Protein AF-A0AAE9Y564-F1 (afd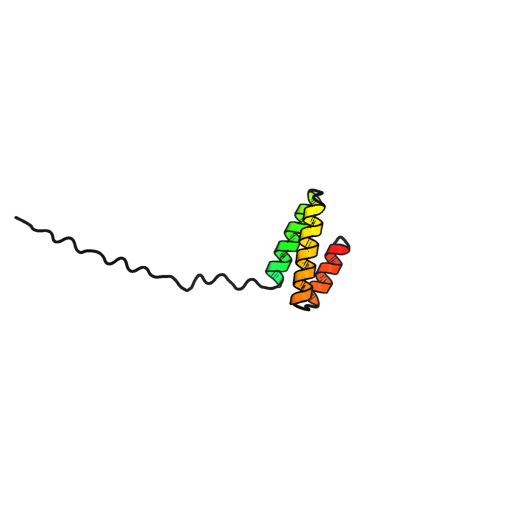b_monomer)

Organism: Rhodopseudomonas palustris (strain ATCC BAA-98 / CGA009) (NCBI:txid258594)

Structure (mmCIF, N/CA/C/O backbone):
data_AF-A0AAE9Y564-F1
#
_entry.id   AF-A0AAE9Y564-F1
#
loop_
_atom_site.group_PDB
_atom_site.id
_atom_site.type_symbol
_atom_site.label_atom_id
_atom_site.label_alt_id
_atom_site.label_comp_id
_atom_site.label_asym_id
_atom_site.label_entity_id
_atom_site.label_seq_id
_atom_site.pdbx_PDB_ins_code
_atom_site.Cartn_x
_atom_site.Cartn_y
_atom_site.Cartn_z
_atom_site.occupancy
_atom_site.B_iso_or_equiv
_atom_site.auth_seq_id
_atom_site.auth_comp_id
_atom_site.auth_asym_id
_atom_site.auth_atom_id
_atom_site.pdbx_PDB_model_num
ATOM 1 N N . MET A 1 1 ? 67.819 1.827 31.501 1.00 42.09 1 MET A N 1
ATOM 2 C CA . MET A 1 1 ? 66.665 2.741 31.340 1.00 42.09 1 MET A CA 1
ATOM 3 C C . MET A 1 1 ? 65.976 2.409 30.028 1.00 42.09 1 MET A C 1
ATOM 5 O O . MET A 1 1 ? 66.603 2.525 28.986 1.00 42.09 1 MET A O 1
ATOM 9 N N . ALA A 1 2 ? 64.750 1.888 30.097 1.00 46.50 2 ALA A N 1
ATOM 10 C CA . ALA A 1 2 ? 63.999 1.378 28.952 1.00 46.50 2 ALA A CA 1
ATOM 11 C C . ALA A 1 2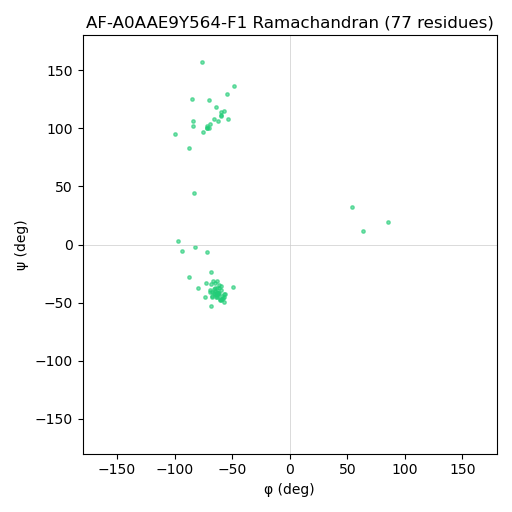 ? 63.240 2.509 28.239 1.00 46.50 2 ALA A C 1
ATOM 13 O O . ALA A 1 2 ? 62.443 3.202 28.868 1.00 46.50 2 ALA A O 1
ATOM 14 N N . ALA A 1 3 ? 63.456 2.671 26.933 1.00 49.53 3 ALA A N 1
ATOM 15 C CA . ALA A 1 3 ? 62.623 3.512 26.079 1.00 49.53 3 ALA A CA 1
ATOM 16 C C . ALA A 1 3 ? 61.636 2.609 25.329 1.00 49.53 3 ALA A C 1
ATOM 18 O O . ALA A 1 3 ? 61.965 2.004 24.311 1.00 49.53 3 ALA A O 1
ATOM 19 N N . ALA A 1 4 ? 60.429 2.466 25.874 1.00 57.09 4 ALA A N 1
ATOM 20 C CA . ALA A 1 4 ? 59.340 1.765 25.209 1.00 57.09 4 ALA A CA 1
ATOM 21 C C . ALA A 1 4 ? 58.770 2.659 24.096 1.00 57.09 4 ALA A C 1
ATOM 23 O O . ALA A 1 4 ? 57.944 3.540 24.342 1.00 57.09 4 ALA A O 1
ATOM 24 N N . THR A 1 5 ? 59.212 2.449 22.857 1.00 59.09 5 THR A N 1
ATOM 25 C CA . THR A 1 5 ? 58.624 3.111 21.689 1.00 59.09 5 THR A CA 1
ATOM 26 C C . THR A 1 5 ? 57.241 2.514 21.427 1.00 59.09 5 THR A C 1
ATOM 28 O O . THR A 1 5 ? 57.105 1.427 20.866 1.00 59.09 5 THR A O 1
ATOM 31 N N . ARG A 1 6 ? 56.196 3.227 21.866 1.00 59.66 6 ARG A N 1
ATOM 32 C CA . ARG A 1 6 ? 54.786 2.927 21.572 1.00 59.66 6 ARG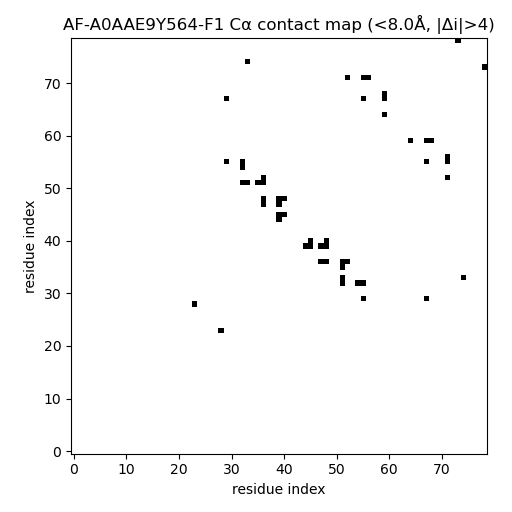 A CA 1
ATOM 33 C C . ARG A 1 6 ? 54.595 2.801 20.056 1.00 59.66 6 ARG A C 1
ATOM 35 O O . ARG A 1 6 ? 54.621 3.797 19.335 1.00 59.66 6 ARG A O 1
ATOM 42 N N . ARG A 1 7 ? 54.384 1.572 19.577 1.00 57.12 7 ARG A N 1
ATOM 43 C CA . ARG A 1 7 ? 53.945 1.290 18.205 1.00 57.12 7 ARG A CA 1
ATOM 44 C C . ARG A 1 7 ? 52.599 1.982 17.989 1.00 57.12 7 ARG A C 1
ATOM 46 O O . ARG A 1 7 ? 51.616 1.651 18.645 1.00 57.12 7 ARG A O 1
ATOM 53 N N . ARG A 1 8 ? 52.570 2.975 17.103 1.00 58.06 8 ARG A N 1
ATOM 54 C CA . ARG A 1 8 ? 51.354 3.688 16.708 1.00 58.06 8 ARG A CA 1
ATOM 55 C C . ARG A 1 8 ? 50.528 2.730 15.851 1.00 58.06 8 ARG A C 1
ATOM 57 O O . ARG A 1 8 ? 50.860 2.505 14.691 1.00 58.06 8 ARG A O 1
ATOM 64 N N . SER A 1 9 ? 49.518 2.105 16.445 1.00 59.97 9 SER A N 1
ATOM 65 C CA . SER A 1 9 ? 48.588 1.228 15.738 1.00 59.97 9 SER A CA 1
ATOM 66 C C . SER A 1 9 ? 47.897 2.039 14.641 1.00 59.97 9 SER A C 1
ATOM 68 O O . SER A 1 9 ? 47.148 2.967 14.940 1.00 59.97 9 SER A O 1
ATOM 70 N N . GLN A 1 10 ? 48.191 1.748 13.374 1.00 55.78 10 GLN A N 1
ATOM 71 C CA . GLN A 1 10 ? 47.444 2.309 12.252 1.00 55.78 10 GLN A CA 1
ATOM 72 C C . GLN A 1 10 ? 46.019 1.760 12.327 1.00 55.78 10 GLN A C 1
ATOM 74 O O . GLN A 1 10 ? 45.789 0.576 12.091 1.00 55.78 10 GLN A O 1
ATOM 79 N N . ILE A 1 11 ? 45.070 2.616 12.699 1.00 62.44 11 ILE A N 1
ATOM 80 C CA . ILE A 1 11 ? 43.646 2.302 12.628 1.00 62.44 11 ILE A CA 1
ATOM 81 C C . ILE A 1 11 ? 43.299 2.251 11.141 1.00 62.44 11 ILE A C 1
ATOM 83 O O . ILE A 1 11 ? 43.238 3.277 10.466 1.00 62.44 11 ILE A O 1
ATOM 87 N N . ARG A 1 12 ? 43.147 1.038 10.611 1.00 57.88 12 ARG A N 1
ATOM 88 C CA . ARG A 1 12 ? 42.679 0.812 9.248 1.00 57.88 12 ARG A CA 1
ATOM 89 C C . ARG A 1 12 ? 41.154 0.852 9.309 1.00 57.88 12 ARG A C 1
ATOM 91 O O . ARG A 1 12 ? 40.539 -0.093 9.787 1.00 57.88 12 ARG A O 1
ATOM 98 N N . VAL A 1 13 ? 40.558 1.970 8.901 1.00 58.84 13 VAL A N 1
ATOM 99 C CA . VAL A 1 13 ? 39.102 2.067 8.730 1.00 58.84 13 VAL A CA 1
ATOM 100 C C . VAL A 1 13 ? 38.748 1.209 7.518 1.00 58.84 13 VAL A C 1
ATOM 102 O O . VAL A 1 13 ? 39.004 1.596 6.379 1.00 58.84 13 VAL A O 1
ATOM 105 N N . VAL A 1 14 ? 38.263 -0.003 7.776 1.00 60.66 14 VAL A N 1
ATOM 106 C CA . VAL A 1 14 ? 37.652 -0.860 6.762 1.00 60.66 14 VAL A CA 1
ATOM 107 C C . VAL A 1 14 ? 36.206 -0.400 6.664 1.00 60.66 14 VAL A C 1
ATOM 109 O O . VAL A 1 14 ? 35.430 -0.605 7.591 1.00 60.66 14 VAL A O 1
ATOM 112 N N . TRP A 1 15 ? 35.869 0.295 5.581 1.00 50.69 15 TRP A N 1
ATOM 113 C CA . TRP A 1 15 ? 34.473 0.481 5.207 1.00 50.69 15 TRP A CA 1
ATOM 114 C C . TRP A 1 15 ? 33.999 -0.872 4.694 1.00 50.69 15 TRP A C 1
ATOM 116 O O . TRP A 1 15 ? 34.389 -1.272 3.595 1.00 50.69 15 TRP A O 1
ATOM 126 N N . ASP A 1 16 ? 33.261 -1.601 5.526 1.00 53.12 16 ASP A N 1
ATOM 127 C CA . ASP A 1 16 ? 32.572 -2.807 5.093 1.00 53.12 16 ASP A CA 1
ATOM 128 C C . ASP A 1 16 ? 31.568 -2.375 4.020 1.00 53.12 16 ASP A C 1
ATOM 130 O O . ASP A 1 16 ? 30.632 -1.620 4.280 1.00 53.12 16 ASP A O 1
ATOM 134 N N . ARG A 1 17 ? 31.875 -2.699 2.763 1.00 52.78 17 ARG A N 1
ATOM 135 C CA . ARG A 1 17 ? 31.101 -2.251 1.598 1.00 52.78 17 ARG A CA 1
ATOM 136 C C . ARG A 1 17 ? 29.877 -3.143 1.365 1.00 52.78 17 ARG A C 1
ATOM 138 O O . ARG A 1 17 ? 29.116 -2.863 0.442 1.00 52.78 17 ARG A O 1
ATOM 145 N N . ASP A 1 18 ? 29.717 -4.180 2.188 1.00 53.25 18 ASP A N 1
ATOM 146 C CA . ASP A 1 18 ? 28.712 -5.231 2.037 1.00 53.25 18 ASP A CA 1
ATOM 147 C C . ASP A 1 18 ? 27.412 -4.965 2.812 1.00 53.25 18 ASP A C 1
ATOM 149 O O . ASP A 1 18 ? 26.421 -5.644 2.562 1.00 53.25 18 ASP A O 1
ATOM 153 N N . ASP A 1 19 ? 27.335 -3.904 3.624 1.00 55.94 19 ASP A N 1
ATOM 154 C CA . ASP A 1 19 ?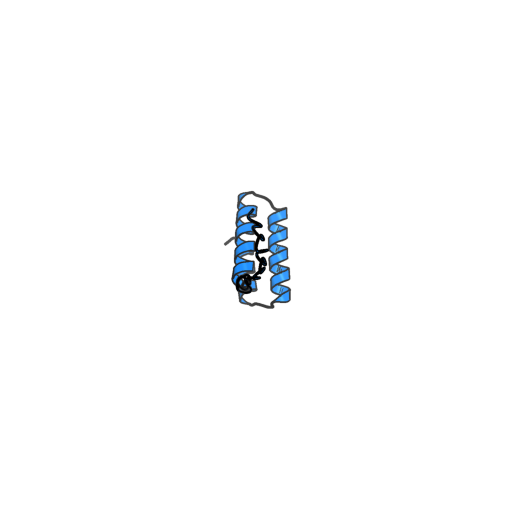 26.056 -3.373 4.128 1.00 55.94 19 ASP A CA 1
ATOM 155 C C . ASP A 1 19 ? 25.401 -2.436 3.095 1.00 55.94 19 ASP A C 1
ATOM 157 O O . ASP A 1 19 ? 24.924 -1.341 3.408 1.00 55.94 19 ASP A O 1
ATOM 161 N N . ALA A 1 20 ? 25.387 -2.837 1.821 1.00 54.62 20 ALA A N 1
ATOM 162 C CA . ALA A 1 20 ? 24.478 -2.211 0.874 1.00 54.62 20 ALA A CA 1
ATOM 163 C C . ALA A 1 20 ? 23.053 -2.548 1.347 1.00 54.62 20 ALA A C 1
ATOM 165 O O . ALA A 1 20 ? 22.723 -3.736 1.420 1.00 54.62 20 ALA A O 1
ATOM 166 N N . PRO A 1 21 ? 22.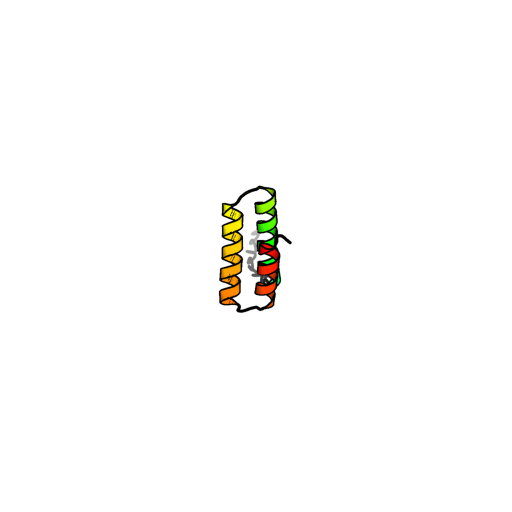209 -1.556 1.700 1.00 58.62 21 PRO A N 1
ATOM 167 C CA . PRO A 1 21 ? 20.839 -1.843 2.096 1.00 58.62 21 PRO A CA 1
ATOM 168 C C . PRO A 1 21 ? 20.192 -2.661 0.980 1.00 58.62 21 PRO A C 1
ATOM 170 O O . PRO A 1 21 ? 20.323 -2.312 -0.199 1.00 58.62 21 PRO A O 1
ATOM 173 N N . ALA A 1 22 ? 19.566 -3.781 1.352 1.00 59.72 22 ALA A N 1
ATOM 174 C CA . ALA A 1 22 ? 18.891 -4.650 0.398 1.00 59.72 22 ALA A CA 1
ATOM 175 C C . ALA A 1 22 ? 17.992 -3.790 -0.504 1.00 59.72 22 ALA A C 1
ATOM 177 O O . ALA A 1 22 ? 17.349 -2.865 0.004 1.00 59.72 22 ALA A O 1
ATOM 178 N N . PRO A 1 23 ? 17.971 -4.034 -1.828 1.00 61.88 23 PRO A N 1
ATOM 179 C CA . PRO A 1 23 ? 17.163 -3.229 -2.726 1.00 61.88 23 PRO A CA 1
ATOM 180 C C . PRO A 1 23 ? 15.710 -3.353 -2.281 1.00 61.88 23 PRO A C 1
ATOM 182 O O . PRO A 1 23 ? 15.123 -4.428 -2.386 1.00 61.88 23 PRO A O 1
ATOM 185 N N . VAL A 1 24 ? 15.162 -2.259 -1.748 1.00 67.25 24 VAL A N 1
ATOM 186 C CA . VAL A 1 24 ? 13.755 -2.176 -1.363 1.00 67.25 24 VAL A CA 1
ATOM 187 C C . VAL A 1 24 ? 12.955 -2.490 -2.613 1.00 67.25 24 VAL A C 1
ATOM 189 O O . VAL A 1 24 ? 13.059 -1.784 -3.624 1.00 67.25 24 VAL A O 1
ATOM 192 N N . THR A 1 25 ? 12.224 -3.601 -2.587 1.00 79.69 25 THR A N 1
ATOM 193 C CA . THR A 1 25 ? 11.435 -3.989 -3.745 1.00 79.69 25 THR A CA 1
ATOM 194 C C . THR A 1 25 ? 10.187 -3.121 -3.813 1.00 79.69 25 THR A C 1
ATOM 196 O O . THR A 1 25 ? 9.703 -2.597 -2.811 1.00 79.69 25 THR A O 1
ATOM 199 N N . GLU A 1 26 ? 9.618 -2.998 -5.010 1.00 77.81 26 GLU A N 1
ATOM 200 C CA . GLU A 1 26 ? 8.323 -2.344 -5.214 1.00 77.81 26 GLU A CA 1
ATOM 201 C C . GLU A 1 26 ? 7.248 -2.876 -4.243 1.00 77.81 26 GLU A C 1
ATOM 203 O O . GLU A 1 26 ? 6.421 -2.117 -3.743 1.00 77.81 26 GLU A O 1
ATOM 208 N N . MET A 1 27 ? 7.285 -4.175 -3.938 1.00 79.25 27 MET A N 1
ATOM 209 C CA . MET A 1 27 ? 6.342 -4.808 -3.017 1.00 79.25 27 MET A CA 1
ATOM 210 C C . MET A 1 27 ? 6.593 -4.440 -1.552 1.00 79.25 27 MET A C 1
ATOM 212 O O . MET A 1 27 ? 5.625 -4.342 -0.799 1.00 79.25 27 MET A O 1
ATOM 216 N N . ASP A 1 28 ? 7.847 -4.217 -1.154 1.00 84.56 28 ASP A N 1
ATOM 217 C CA . ASP A 1 28 ? 8.181 -3.800 0.212 1.00 84.56 28 ASP A CA 1
ATOM 218 C C . ASP A 1 28 ? 7.654 -2.388 0.475 1.00 84.56 28 ASP A C 1
ATOM 220 O O . ASP A 1 28 ? 6.961 -2.165 1.466 1.00 84.56 28 ASP A O 1
ATOM 224 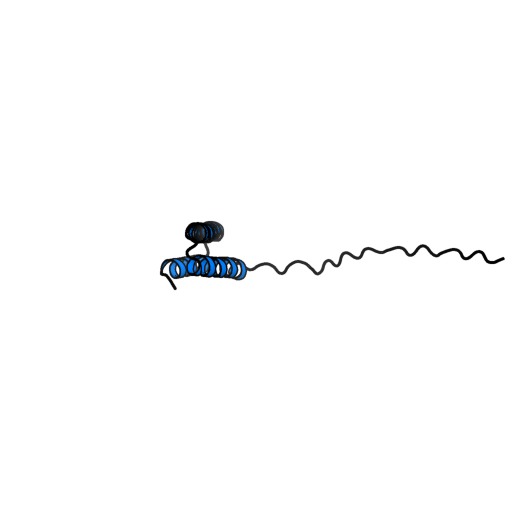N N . PHE A 1 29 ? 7.869 -1.474 -0.476 1.00 83.69 29 PHE A N 1
ATOM 225 C CA . PHE A 1 29 ? 7.379 -0.097 -0.396 1.00 83.69 29 PHE A CA 1
ATOM 226 C C . PHE A 1 29 ? 5.846 -0.028 -0.301 1.00 83.69 29 PHE A C 1
ATOM 228 O O . PHE A 1 29 ? 5.293 0.641 0.569 1.00 83.69 29 PHE A O 1
ATOM 235 N N . ILE A 1 30 ? 5.132 -0.779 -1.148 1.00 84.75 30 ILE A N 1
ATOM 236 C CA . ILE A 1 30 ? 3.664 -0.868 -1.065 1.00 84.75 30 ILE A CA 1
ATOM 237 C C . ILE A 1 30 ? 3.235 -1.479 0.272 1.00 84.75 30 ILE A C 1
ATOM 239 O O . ILE A 1 30 ? 2.274 -1.012 0.880 1.00 84.75 30 ILE A O 1
ATOM 243 N N . GLY A 1 31 ? 3.932 -2.520 0.735 1.00 87.50 31 GLY A N 1
ATOM 244 C CA . GLY A 1 31 ? 3.622 -3.196 1.992 1.00 87.50 31 GLY A CA 1
ATOM 245 C C . GLY A 1 31 ? 3.772 -2.300 3.225 1.00 87.50 31 GLY A C 1
ATOM 246 O O . GLY A 1 31 ? 3.037 -2.480 4.200 1.00 87.50 31 GLY A O 1
ATOM 247 N N . GLU A 1 32 ? 4.690 -1.334 3.191 1.00 89.25 32 GLU A N 1
ATOM 248 C CA . GLU A 1 32 ? 4.822 -0.292 4.214 1.00 89.25 32 GLU A CA 1
ATOM 249 C C . GLU A 1 32 ? 3.625 0.661 4.183 1.00 89.25 32 GLU A C 1
ATOM 251 O O . GLU A 1 32 ? 2.913 0.767 5.185 1.00 89.25 32 GLU A O 1
ATOM 256 N N . ILE A 1 33 ? 3.302 1.232 3.016 1.00 88.06 33 ILE A N 1
ATOM 257 C CA . ILE A 1 33 ? 2.175 2.170 2.887 1.00 88.06 33 ILE A CA 1
ATOM 258 C C . ILE A 1 33 ? 0.845 1.511 3.281 1.00 88.06 33 ILE A C 1
ATOM 260 O O . ILE A 1 33 ? 0.013 2.110 3.960 1.00 88.06 33 ILE A O 1
ATOM 264 N N . GLU A 1 34 ? 0.630 0.246 2.916 1.00 88.19 34 GLU A N 1
ATOM 265 C CA . GLU A 1 34 ? -0.567 -0.502 3.318 1.00 88.19 34 GLU A CA 1
ATOM 266 C C . GLU A 1 34 ? -0.702 -0.665 4.831 1.00 88.19 34 GLU A C 1
ATOM 268 O O . GLU A 1 34 ? -1.813 -0.645 5.379 1.00 88.19 34 GLU A O 1
ATOM 273 N N . ARG A 1 35 ? 0.425 -0.871 5.513 1.00 90.56 35 ARG A N 1
ATOM 274 C CA . ARG A 1 35 ? 0.459 -1.021 6.966 1.00 90.56 35 ARG A CA 1
ATOM 275 C C . ARG A 1 35 ? 0.089 0.291 7.640 1.00 90.56 35 ARG A C 1
ATOM 277 O O . ARG A 1 35 ? -0.748 0.282 8.547 1.00 90.56 35 ARG A O 1
ATOM 284 N N . ASP A 1 36 ? 0.643 1.389 7.146 1.00 90.81 36 ASP A N 1
ATOM 285 C CA . ASP A 1 36 ? 0.391 2.723 7.674 1.00 90.81 36 ASP A CA 1
ATOM 286 C C . ASP A 1 36 ? -1.041 3.178 7.383 1.00 90.81 36 ASP A C 1
ATOM 288 O O . ASP A 1 36 ? -1.729 3.662 8.284 1.00 90.81 36 ASP A O 1
ATOM 292 N N . LEU A 1 37 ? -1.569 2.876 6.192 1.00 89.31 37 LEU A N 1
ATOM 293 C CA . LEU A 1 37 ? -2.973 3.099 5.844 1.00 89.31 37 LEU A CA 1
ATOM 294 C C . LEU A 1 37 ? -3.918 2.349 6.796 1.00 89.31 37 LEU A C 1
ATOM 296 O O . LEU A 1 37 ? -4.907 2.912 7.276 1.00 89.31 37 LEU A O 1
ATOM 300 N N . ARG A 1 38 ? -3.620 1.078 7.104 1.00 89.12 38 ARG A N 1
ATOM 301 C CA . ARG A 1 38 ? -4.424 0.279 8.043 1.00 89.12 38 ARG A CA 1
ATOM 302 C C . ARG A 1 38 ? -4.365 0.855 9.459 1.00 89.12 38 ARG A C 1
ATOM 304 O O . ARG A 1 38 ? -5.395 0.897 10.134 1.00 89.12 38 ARG A O 1
ATOM 311 N N . ALA A 1 39 ? -3.195 1.320 9.895 1.00 91.50 39 ALA A N 1
ATOM 312 C CA . ALA A 1 39 ? -3.023 1.972 11.190 1.00 91.50 39 ALA A CA 1
ATOM 313 C C . ALA A 1 39 ? -3.750 3.328 11.261 1.00 91.50 39 ALA A C 1
ATOM 315 O O . ALA A 1 39 ? -4.391 3.636 12.263 1.00 91.50 39 ALA A O 1
ATOM 316 N N . ALA A 1 40 ? -3.698 4.133 10.199 1.00 89.88 40 ALA A N 1
ATOM 317 C CA . ALA A 1 40 ? -4.433 5.391 10.104 1.00 89.88 40 ALA A CA 1
ATOM 318 C C . ALA A 1 40 ? -5.953 5.156 10.131 1.00 89.88 40 ALA A C 1
ATOM 320 O O . ALA A 1 40 ? -6.670 5.848 10.858 1.00 89.88 40 ALA A O 1
ATOM 321 N N . ARG A 1 41 ? -6.432 4.113 9.437 1.00 87.69 41 ARG A N 1
ATOM 322 C CA . ARG A 1 41 ? -7.845 3.709 9.429 1.00 87.69 41 ARG A CA 1
ATOM 323 C C . ARG A 1 41 ? -8.342 3.275 10.806 1.00 87.69 41 ARG A C 1
ATOM 325 O O . ARG A 1 41 ? -9.416 3.710 11.211 1.00 87.69 41 ARG A O 1
ATOM 332 N N . SER A 1 42 ? -7.579 2.459 11.538 1.00 90.88 42 SER A N 1
ATOM 333 C CA . SER A 1 42 ? -7.973 2.020 12.888 1.00 90.88 42 SER A CA 1
ATOM 334 C C . SER A 1 42 ? -7.963 3.150 13.922 1.00 90.88 42 SER A C 1
ATOM 336 O O . SER A 1 42 ? -8.677 3.073 14.917 1.00 90.88 42 SER A O 1
ATOM 338 N N . GLN A 1 43 ? -7.184 4.205 13.676 1.00 93.19 43 GLN A N 1
ATOM 339 C CA 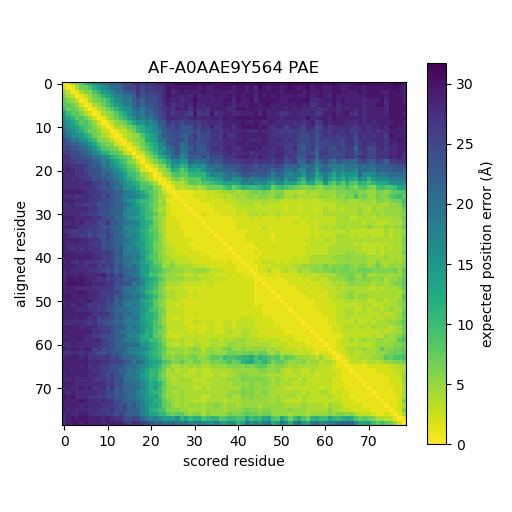. GLN A 1 43 ? -7.082 5.384 14.540 1.00 93.19 43 GLN A CA 1
ATOM 340 C C . GLN A 1 43 ? -7.972 6.550 14.081 1.00 93.19 43 GLN A C 1
ATOM 342 O O . GLN A 1 43 ? -7.917 7.621 14.680 1.00 93.19 43 GLN A O 1
ATOM 347 N N . HIS A 1 44 ? -8.774 6.369 13.025 1.00 91.62 44 HIS A N 1
ATOM 348 C CA . HIS A 1 44 ? -9.608 7.417 12.424 1.00 91.62 44 HIS A CA 1
ATOM 349 C C . HIS A 1 44 ? -8.833 8.693 12.032 1.00 91.62 44 HIS A C 1
ATOM 351 O O . HIS A 1 44 ? -9.372 9.800 12.070 1.00 91.62 44 HIS A O 1
ATOM 357 N N . ARG A 1 45 ? -7.563 8.546 11.633 1.00 93.56 45 ARG A N 1
ATOM 358 C CA . ARG A 1 45 ? -6.711 9.648 11.160 1.00 93.56 45 ARG A CA 1
ATOM 359 C C . ARG A 1 45 ? -6.907 9.841 9.657 1.00 93.56 45 ARG A C 1
ATOM 361 O O . ARG A 1 45 ? -6.161 9.296 8.850 1.00 93.56 45 ARG A O 1
ATOM 368 N N . PHE A 1 46 ? -7.956 10.568 9.282 1.00 87.75 46 PHE A N 1
ATOM 369 C CA . PHE A 1 46 ? -8.363 10.713 7.878 1.00 87.75 46 PHE A CA 1
ATOM 370 C C . PHE A 1 46 ? -7.320 11.414 6.999 1.00 87.75 46 PHE A C 1
ATOM 372 O O . PHE A 1 46 ? -7.127 10.997 5.860 1.00 87.75 46 PHE A O 1
ATOM 379 N N . ASP A 1 47 ? -6.625 12.422 7.527 1.00 92.12 47 ASP A N 1
ATOM 380 C CA . ASP A 1 47 ? -5.585 13.141 6.780 1.00 92.12 47 ASP A CA 1
ATOM 381 C C . ASP A 1 47 ? -4.406 12.217 6.442 1.00 92.12 47 ASP A C 1
ATOM 383 O O . ASP A 1 47 ? -3.960 12.171 5.297 1.00 92.12 47 ASP A O 1
ATOM 387 N N . ASP A 1 48 ? -3.979 11.390 7.402 1.00 90.00 48 ASP A N 1
ATOM 388 C CA . ASP A 1 48 ? -2.924 10.392 7.197 1.00 90.00 48 ASP A CA 1
ATOM 389 C C . ASP A 1 48 ? -3.363 9.321 6.185 1.00 90.00 48 ASP A C 1
ATOM 391 O O . ASP A 1 48 ? -2.581 8.886 5.342 1.00 90.00 48 ASP A O 1
ATOM 395 N N . MET A 1 49 ? -4.639 8.915 6.212 1.00 88.06 49 MET A N 1
ATOM 396 C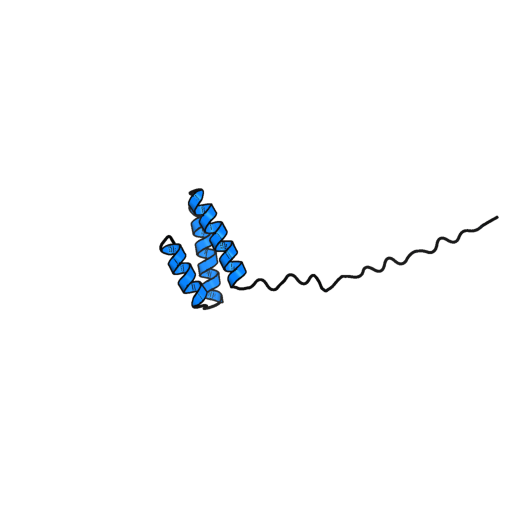 CA . MET A 1 49 ? -5.176 7.992 5.207 1.00 88.06 49 MET A CA 1
ATOM 397 C C . MET A 1 49 ? -5.116 8.583 3.795 1.00 88.06 49 MET A C 1
ATOM 399 O O . MET A 1 49 ? -4.755 7.871 2.860 1.00 88.06 49 MET A O 1
ATOM 403 N N . LEU A 1 50 ? -5.484 9.858 3.631 1.00 88.94 50 LEU A N 1
ATOM 404 C CA . LEU A 1 50 ? -5.418 10.539 2.336 1.00 88.94 50 LEU A CA 1
ATOM 405 C C . LEU A 1 50 ? -3.972 10.657 1.853 1.00 88.94 50 LEU A C 1
ATOM 407 O O . LEU A 1 50 ? -3.694 10.336 0.700 1.00 88.94 50 LEU A O 1
ATOM 411 N N . HIS A 1 51 ? -3.054 11.021 2.749 1.00 92.19 51 HIS A N 1
ATOM 412 C CA . HIS A 1 51 ? -1.633 11.121 2.438 1.00 92.19 51 HIS A CA 1
ATOM 413 C C . HIS A 1 51 ? -1.058 9.802 1.900 1.00 92.19 51 HIS A C 1
ATOM 415 O O . HIS A 1 51 ? -0.468 9.782 0.821 1.00 92.19 51 HIS A O 1
ATOM 421 N N . HIS A 1 52 ? -1.306 8.685 2.586 1.00 89.94 52 HIS A N 1
ATOM 422 C CA . HIS A 1 52 ? -0.814 7.371 2.159 1.00 89.94 52 HIS A CA 1
ATOM 423 C C . HIS A 1 52 ? -1.458 6.877 0.854 1.00 89.94 52 HIS A C 1
ATOM 425 O O . HIS A 1 52 ? -0.816 6.193 0.053 1.00 89.94 52 HIS A O 1
ATOM 431 N N . LEU A 1 53 ? -2.720 7.236 0.591 1.00 86.69 53 LEU A N 1
ATOM 432 C CA . LEU A 1 53 ? -3.334 6.970 -0.713 1.00 86.69 53 LEU A CA 1
ATOM 433 C C . LEU A 1 53 ? -2.658 7.779 -1.827 1.00 86.69 53 LEU A C 1
ATOM 435 O O . LEU A 1 53 ? -2.388 7.223 -2.894 1.00 86.69 53 LEU A O 1
ATOM 439 N N . ASP A 1 54 ? -2.343 9.051 -1.585 1.00 89.25 54 ASP A N 1
ATOM 440 C CA . ASP A 1 54 ? -1.635 9.896 -2.552 1.00 89.25 54 ASP A CA 1
ATOM 441 C C . ASP A 1 54 ? -0.231 9.360 -2.857 1.00 89.25 54 ASP A C 1
ATOM 443 O O . ASP A 1 54 ? 0.154 9.288 -4.028 1.00 89.25 54 ASP A O 1
ATOM 447 N N . GLU A 1 55 ? 0.508 8.905 -1.842 1.00 89.31 55 GLU A N 1
ATOM 448 C CA . GLU A 1 55 ? 1.810 8.250 -2.023 1.00 89.31 55 GLU A CA 1
ATOM 449 C C . GLU A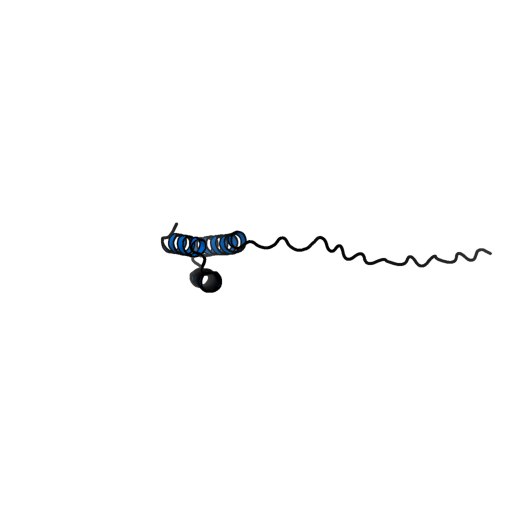 1 55 ? 1.706 7.027 -2.947 1.00 89.31 55 GLU A C 1
ATOM 451 O O . GLU A 1 55 ? 2.483 6.890 -3.899 1.00 89.31 55 GLU A O 1
ATOM 456 N N . LEU A 1 56 ? 0.691 6.181 -2.738 1.00 85.88 56 LEU A N 1
ATOM 457 C CA . LEU A 1 56 ? 0.406 5.021 -3.589 1.00 85.88 56 LEU A CA 1
ATOM 458 C C . LEU A 1 56 ? 0.069 5.415 -5.034 1.00 85.88 56 LEU A C 1
ATOM 460 O O . LEU A 1 56 ? 0.534 4.768 -5.979 1.00 85.88 56 LEU A O 1
ATOM 464 N N . PHE A 1 57 ? -0.724 6.469 -5.238 1.00 84.50 57 PHE A N 1
ATOM 465 C CA . PHE A 1 57 ? -1.074 6.937 -6.583 1.00 84.50 57 PHE A CA 1
ATOM 466 C C . PHE A 1 57 ? 0.114 7.550 -7.321 1.00 84.50 57 PHE A C 1
ATOM 468 O O . PHE A 1 57 ? 0.297 7.285 -8.515 1.00 84.50 57 PHE A O 1
ATOM 475 N N . ILE A 1 58 ? 0.937 8.335 -6.624 1.00 87.31 58 ILE A N 1
ATOM 476 C CA . ILE A 1 58 ? 2.177 8.894 -7.170 1.00 87.31 58 ILE A CA 1
ATOM 477 C C . ILE A 1 58 ? 3.106 7.752 -7.577 1.00 87.31 58 ILE A C 1
ATOM 479 O O . ILE A 1 58 ? 3.587 7.718 -8.713 1.00 87.31 58 ILE A O 1
ATOM 483 N N . PHE A 1 59 ? 3.285 6.768 -6.699 1.00 86.00 59 PHE A N 1
ATOM 484 C CA . PHE A 1 59 ? 4.102 5.600 -6.986 1.00 86.00 59 PHE A CA 1
ATOM 485 C C . PHE A 1 59 ? 3.592 4.823 -8.210 1.00 86.00 59 PHE A C 1
ATOM 487 O O . PHE A 1 59 ? 4.363 4.546 -9.131 1.00 86.00 59 PHE A O 1
ATOM 494 N N . HIS A 1 60 ? 2.282 4.555 -8.292 1.00 84.19 60 HIS A N 1
ATOM 495 C CA . HIS A 1 60 ? 1.680 3.916 -9.466 1.00 84.19 60 HIS A CA 1
ATOM 496 C C . HIS A 1 60 ? 1.939 4.696 -10.760 1.00 84.19 60 HIS A C 1
ATOM 498 O O . HIS A 1 60 ? 2.240 4.104 -11.797 1.00 84.19 60 HIS A O 1
ATOM 504 N N . LYS A 1 61 ? 1.818 6.027 -10.714 1.00 84.25 61 LYS A N 1
ATOM 505 C CA . LYS A 1 61 ? 2.048 6.891 -11.876 1.00 84.25 61 LYS A CA 1
ATOM 506 C C . LYS A 1 61 ? 3.486 6.782 -12.389 1.00 84.25 61 LYS A C 1
ATOM 508 O O . LYS A 1 61 ? 3.696 6.864 -13.597 1.00 84.25 61 LYS A O 1
ATOM 513 N N . HIS A 1 62 ? 4.453 6.591 -11.494 1.00 84.19 62 HIS A N 1
ATOM 514 C CA . HIS A 1 62 ? 5.861 6.437 -11.857 1.00 84.19 62 HIS A CA 1
ATOM 515 C C . HIS A 1 62 ? 6.209 5.032 -12.355 1.00 84.19 62 HIS A C 1
ATOM 517 O O . HIS A 1 62 ? 6.997 4.910 -13.290 1.00 84.19 62 HIS A O 1
ATOM 523 N N . THR A 1 63 ? 5.624 3.982 -11.775 1.00 84.00 63 THR A N 1
ATOM 524 C CA . THR A 1 63 ? 5.946 2.593 -12.149 1.00 84.00 63 THR A CA 1
ATOM 525 C C . THR A 1 63 ? 5.113 2.063 -13.311 1.00 84.00 63 THR A C 1
ATOM 527 O O . THR A 1 63 ? 5.551 1.166 -14.028 1.00 84.00 63 THR A O 1
ATOM 530 N N . GLY A 1 64 ? 3.887 2.563 -13.496 1.00 79.69 64 GLY A N 1
ATOM 531 C CA . GLY A 1 64 ? 2.924 2.005 -14.449 1.00 79.69 64 GLY A CA 1
ATOM 532 C C . GLY A 1 64 ? 2.486 0.570 -14.117 1.00 79.69 64 GLY A C 1
ATOM 533 O O . GLY A 1 64 ? 1.844 -0.083 -14.941 1.00 79.69 64 GLY A O 1
ATOM 534 N N . SER A 1 65 ? 2.809 0.073 -12.921 1.00 83.25 65 SER A N 1
ATOM 535 C CA . SER A 1 65 ? 2.635 -1.329 -12.536 1.00 83.25 65 SER A CA 1
ATOM 536 C C . SER A 1 65 ? 1.160 -1.709 -12.382 1.00 83.25 65 SER A C 1
ATOM 538 O O . SER A 1 65 ? 0.408 -1.105 -11.609 1.00 83.25 65 SER A O 1
ATOM 540 N N . ALA A 1 66 ? 0.733 -2.741 -13.116 1.00 82.81 66 ALA A N 1
ATOM 541 C CA . ALA A 1 66 ? -0.622 -3.283 -13.016 1.00 82.81 66 ALA A CA 1
ATOM 542 C C . ALA A 1 66 ? -0.889 -3.906 -11.634 1.00 82.81 66 ALA A C 1
ATOM 544 O O . ALA A 1 66 ? -2.000 -3.788 -11.120 1.00 82.81 66 ALA A O 1
ATOM 545 N N . ALA A 1 67 ? 0.135 -4.502 -11.011 1.00 81.50 67 ALA A N 1
ATOM 546 C CA . ALA A 1 67 ? 0.036 -5.076 -9.673 1.00 81.50 67 ALA A CA 1
ATOM 547 C C . ALA A 1 67 ? -0.263 -3.996 -8.622 1.00 81.50 67 ALA A C 1
ATOM 549 O O . ALA A 1 67 ? -1.182 -4.165 -7.821 1.00 81.50 67 ALA A O 1
ATOM 550 N N . VAL A 1 68 ? 0.434 -2.851 -8.689 1.00 80.88 68 VAL A N 1
ATOM 551 C CA . VAL A 1 68 ? 0.154 -1.681 -7.835 1.00 80.88 68 VAL A CA 1
ATOM 552 C C . VAL A 1 68 ? -1.287 -1.217 -8.026 1.00 80.88 68 VAL A C 1
ATOM 554 O O . VAL A 1 68 ? -2.003 -1.005 -7.053 1.00 80.88 68 VAL A O 1
ATOM 557 N N . ARG A 1 69 ? -1.753 -1.115 -9.276 1.00 81.50 69 ARG A N 1
ATOM 558 C CA . ARG A 1 69 ? -3.116 -0.652 -9.578 1.00 81.50 69 ARG A CA 1
ATOM 559 C C . ARG A 1 69 ? -4.191 -1.539 -8.953 1.00 81.50 69 ARG A C 1
ATOM 561 O O . ARG A 1 69 ? -5.122 -1.022 -8.336 1.00 81.50 69 ARG A O 1
ATOM 568 N N . SER A 1 70 ? -4.068 -2.858 -9.107 1.00 83.50 70 SER A N 1
ATOM 569 C CA . SER A 1 70 ? -4.999 -3.823 -8.508 1.00 83.50 70 SER A CA 1
ATOM 570 C C . SER A 1 70 ? -5.029 -3.707 -6.984 1.00 83.50 70 SER A C 1
ATOM 572 O O . SER A 1 70 ? -6.086 -3.831 -6.369 1.00 83.50 70 SER A O 1
ATOM 574 N N . ARG A 1 71 ? -3.875 -3.418 -6.385 1.00 82.12 71 ARG A N 1
ATOM 575 C CA . ARG A 1 71 ? -3.710 -3.281 -4.942 1.00 82.12 71 ARG A CA 1
ATOM 576 C C . ARG A 1 71 ? -4.322 -1.984 -4.407 1.00 82.12 71 ARG A C 1
ATOM 578 O O . ARG A 1 71 ? -5.125 -2.036 -3.480 1.00 82.12 71 ARG A O 1
ATOM 585 N N . CYS A 1 72 ? -4.086 -0.852 -5.073 1.00 78.94 72 CYS A N 1
ATOM 586 C CA . CYS A 1 72 ? -4.767 0.411 -4.767 1.00 78.94 72 CYS A CA 1
ATOM 587 C C . CYS A 1 72 ? -6.295 0.269 -4.844 1.00 78.94 72 CYS A C 1
ATOM 589 O O . CYS A 1 72 ? -7.009 0.758 -3.969 1.00 78.94 72 CYS A O 1
ATOM 591 N N . ALA A 1 73 ? -6.804 -0.431 -5.864 1.00 82.12 73 ALA A N 1
ATOM 592 C CA . ALA A 1 73 ? -8.237 -0.682 -5.998 1.00 82.12 73 ALA A CA 1
ATOM 593 C C . ALA A 1 73 ? -8.800 -1.487 -4.811 1.00 82.12 73 ALA A C 1
ATOM 595 O O . ALA A 1 73 ? -9.860 -1.139 -4.293 1.00 82.12 73 ALA A O 1
ATOM 596 N N . ALA A 1 74 ? -8.079 -2.510 -4.336 1.00 84.06 74 ALA A N 1
ATOM 597 C CA . ALA A 1 74 ? -8.477 -3.284 -3.159 1.00 84.06 74 ALA A CA 1
ATOM 598 C C . ALA A 1 74 ? -8.511 -2.427 -1.878 1.00 84.06 74 ALA A C 1
ATOM 600 O O . ALA A 1 74 ? -9.474 -2.493 -1.114 1.00 84.06 74 ALA A O 1
ATOM 601 N N . LEU A 1 75 ? -7.509 -1.564 -1.677 1.00 78.44 75 LEU A N 1
ATOM 602 C CA . LEU A 1 75 ? -7.425 -0.679 -0.507 1.00 78.44 75 LEU A CA 1
ATOM 603 C C . LEU A 1 75 ? -8.548 0.366 -0.472 1.00 78.44 75 LEU A C 1
ATOM 605 O O . LEU A 1 75 ? -9.086 0.659 0.604 1.00 78.44 75 LEU A O 1
ATOM 609 N N . MET A 1 76 ? -8.922 0.901 -1.642 1.00 76.56 76 MET A N 1
ATOM 610 C CA . MET A 1 76 ? -10.072 1.800 -1.787 1.00 76.56 76 MET A CA 1
ATOM 611 C C . MET A 1 76 ? -11.407 1.085 -1.560 1.00 76.56 76 MET A C 1
ATOM 613 O O . MET A 1 76 ? -12.324 1.679 -1.000 1.00 76.56 76 MET A O 1
ATOM 617 N N . ALA A 1 77 ? -11.517 -0.188 -1.950 1.00 81.88 77 ALA A N 1
ATOM 618 C CA . ALA A 1 77 ? -12.718 -0.996 -1.735 1.00 81.88 77 ALA A CA 1
ATOM 619 C C . ALA A 1 77 ? -12.937 -1.405 -0.263 1.00 81.88 77 ALA A C 1
ATOM 621 O O . ALA A 1 77 ? -13.979 -1.969 0.062 1.00 81.88 77 ALA A O 1
ATOM 622 N N . GLY A 1 78 ? -11.983 -1.112 0.629 1.00 68.81 78 GLY A N 1
ATOM 623 C CA . GLY A 1 78 ? -12.086 -1.414 2.057 1.00 68.81 78 GLY A CA 1
ATOM 624 C C . GLY A 1 78 ? -11.649 -2.830 2.446 1.00 68.81 78 GLY A C 1
ATOM 625 O O . GLY A 1 78 ? -12.042 -3.285 3.519 1.00 68.81 78 GLY A O 1
ATOM 626 N N . ALA A 1 79 ? -10.863 -3.507 1.598 1.00 56.62 79 ALA A N 1
ATOM 627 C CA . ALA A 1 79 ? -10.225 -4.786 1.925 1.00 56.62 79 ALA A CA 1
ATOM 628 C C . ALA A 1 79 ? -9.115 -4.650 2.989 1.00 56.62 79 ALA A C 1
ATOM 630 O O . ALA A 1 79 ? -8.550 -3.538 3.150 1.00 56.62 79 ALA A O 1
#

Foldseek 3Di:
DDDPDPDPPPPDPDPPPPPPPDPCDPVNVLVVLLVQLVVCVVVVVVVSNVVSLVVLVVSCVVPVDPVSVVVSVVVVVVD

Mean predicted aligned error: 12.92 Å

Nearest PDB structures (foldseek):
  6w2r-assembly4_D  TM=9.230E-01  e=1.440E+00  synthetic construct
  6w2r-assembly1_A  TM=9.264E-01  e=1.973E+00  synthetic construct
  8fiq-assembly1_A  TM=9.161E-01  e=3.941E+00  synthetic construct
  9e6q-assembly1_Ak  TM=8.139E-01  e=4.760E+00  Pyrobaculum calidifontis JCM 11548
  8upb-assembly1_A-2  TM=8.030E-01  e=9.509E+00  synthetic construct

Secondary structure (DSSP, 8-state):
----------------TT-PPP---HHHHHHHHHHHHHHHHHTT-HHHHHHHHHHHHHHHHHH--HHHHHHHHHHHTT-

Solvent-accessible surface area (backbone atoms only — not comparable to full-atom values): 4990 Å² total; per-residue (Å²): 138,88,82,82,78,79,77,79,77,80,82,76,83,76,78,75,77,79,78,58,76,75,81,80,45,76,65,54,57,51,53,50,42,54,50,51,34,52,52,21,58,77,66,69,36,60,68,57,33,52,51,42,51,51,54,52,51,53,49,33,71,74,67,68,42,66,70,53,51,58,49,54,51,41,55,73,73,68,105

pLDDT: mean 76.34, std 14.48, range [42.09, 93.56]

Sequence (79 aa):
MAAATRRRSQIRVVWDRDDAPAPVTEMDFIGEIERDLRAARSQHRFDDMLHHLDELFIFHKHTGSAAVRSRCAALMAGA

Radius of gyration: 24.45 Å; Cα contacts (8 Å, |Δi|>4): 27; chains: 1; bounding box: 79×18×46 Å